Protein AF-A0A166M764-F1 (afdb_monomer_lite)

Sequence (63 aa):
RRPEPHLIAEAIAAFSYNNKAGRQSSLQPLSKAMMPGITMVGSAPVFYNIPVTQELLTAIITA

Foldseek 3Di:
DPCVVVQLVVQQVVLVVVQVVCVVVVHHRDQKDFDWTWDDDPNDIDIDGHIHGPVNSVVVVVD

pLDDT: mean 92.81, std 6.63, range [65.94, 98.12]

Radius of gyration: 13.32 Å; chains: 1; bounding box: 29×27×34 Å

Secondary structure (DSSP, 8-state):
--SHHHHHHHHHHHHHHHHHHHHHTTPPPPSEEEEEEEEEETTEEEEEEEEEEHHHHHHHHT-

Structure (mmCIF, N/CA/C/O backbone):
data_AF-A0A166M764-F1
#
_entry.id   AF-A0A166M764-F1
#
loop_
_atom_site.group_PDB
_atom_site.id
_atom_site.type_symbol
_atom_site.label_atom_id
_atom_site.label_alt_id
_atom_site.label_comp_id
_atom_site.label_asym_id
_atom_site.label_entity_id
_atom_site.label_seq_id
_atom_site.pdbx_PDB_ins_code
_atom_site.Cartn_x
_atom_site.Cartn_y
_atom_site.Cartn_z
_atom_site.occupancy
_atom_site.B_iso_or_equiv
_atom_site.auth_seq_id
_atom_site.auth_comp_id
_atom_site.auth_asym_id
_atom_site.auth_atom_id
_atom_site.pdbx_PDB_model_num
ATOM 1 N N . ARG A 1 1 ? 16.437 -5.167 -8.769 1.00 65.94 1 ARG A N 1
ATOM 2 C CA . ARG A 1 1 ? 15.343 -5.040 -7.770 1.00 65.94 1 ARG A CA 1
ATOM 3 C C . ARG A 1 1 ? 14.091 -4.582 -8.504 1.00 65.94 1 ARG A C 1
ATOM 5 O O . ARG A 1 1 ? 14.236 -3.762 -9.398 1.00 65.94 1 ARG A O 1
ATOM 12 N N . ARG A 1 2 ? 12.903 -5.104 -8.174 1.00 85.50 2 ARG A N 1
ATOM 13 C CA . ARG A 1 2 ? 11.636 -4.523 -8.648 1.00 85.50 2 ARG A CA 1
ATOM 14 C C . ARG A 1 2 ? 11.266 -3.404 -7.672 1.00 85.50 2 ARG A C 1
ATOM 16 O O . ARG A 1 2 ? 11.151 -3.714 -6.489 1.00 85.50 2 ARG A O 1
ATOM 23 N N . PRO A 1 3 ? 11.177 -2.139 -8.103 1.00 91.56 3 PRO A N 1
ATOM 24 C CA . PRO A 1 3 ? 10.909 -1.038 -7.182 1.00 91.56 3 PRO A CA 1
ATOM 25 C C . PRO A 1 3 ? 9.409 -0.858 -6.888 1.00 91.56 3 PRO A C 1
ATOM 27 O O . PRO A 1 3 ? 9.047 -0.286 -5.867 1.00 91.56 3 PRO A O 1
ATOM 30 N N . GLU A 1 4 ? 8.545 -1.410 -7.742 1.00 93.31 4 GLU A N 1
ATOM 31 C CA . GLU A 1 4 ? 7.084 -1.374 -7.618 1.00 93.31 4 GLU A CA 1
ATOM 32 C C . GLU A 1 4 ? 6.561 -1.898 -6.262 1.00 93.31 4 GLU A C 1
ATOM 34 O O . GLU A 1 4 ? 5.801 -1.170 -5.628 1.00 93.31 4 GLU A O 1
ATOM 39 N N . PRO A 1 5 ? 6.984 -3.068 -5.731 1.00 95.19 5 PRO A N 1
ATOM 40 C CA . PRO A 1 5 ? 6.502 -3.530 -4.427 1.00 95.19 5 PRO A CA 1
ATOM 41 C C . PRO A 1 5 ? 6.828 -2.572 -3.278 1.00 95.19 5 PRO A C 1
ATOM 43 O O . PRO A 1 5 ? 6.042 -2.444 -2.346 1.00 95.19 5 PRO A O 1
ATOM 46 N N . HIS A 1 6 ? 7.978 -1.891 -3.344 1.00 95.00 6 HIS A N 1
ATOM 47 C CA . HIS A 1 6 ? 8.366 -0.922 -2.322 1.00 95.00 6 HIS A CA 1
ATOM 48 C C . HIS A 1 6 ? 7.465 0.313 -2.377 1.00 95.00 6 HIS A C 1
ATOM 50 O O . HIS A 1 6 ? 6.921 0.712 -1.354 1.00 95.00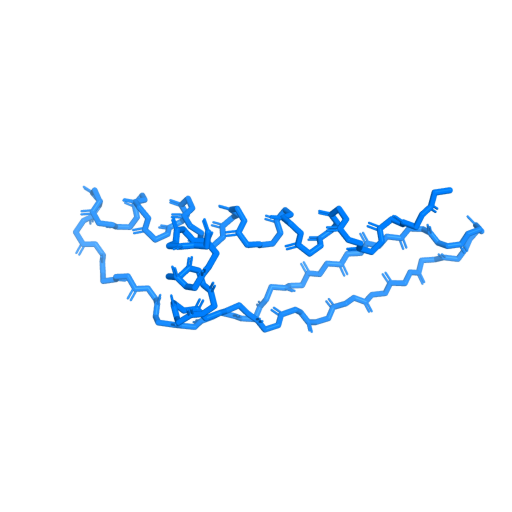 6 HIS A O 1
ATOM 56 N N . LEU A 1 7 ? 7.220 0.835 -3.582 1.00 97.00 7 LEU A N 1
ATOM 57 C CA . LEU A 1 7 ? 6.311 1.960 -3.801 1.00 97.00 7 LEU A CA 1
ATOM 58 C C . LEU A 1 7 ? 4.880 1.649 -3.319 1.00 97.00 7 LEU A C 1
ATOM 60 O O . LEU A 1 7 ? 4.240 2.483 -2.681 1.00 97.00 7 LEU A O 1
ATOM 64 N N . ILE A 1 8 ? 4.379 0.438 -3.586 1.00 96.56 8 ILE A N 1
ATOM 65 C CA . ILE A 1 8 ? 3.056 -0.002 -3.112 1.00 96.56 8 ILE A CA 1
ATOM 66 C C . ILE A 1 8 ? 3.025 -0.076 -1.579 1.00 96.56 8 ILE A C 1
ATOM 68 O O . ILE A 1 8 ? 2.063 0.385 -0.962 1.00 96.56 8 ILE A O 1
ATOM 72 N N . ALA A 1 9 ? 4.075 -0.613 -0.951 1.00 96.62 9 ALA A N 1
ATOM 73 C CA . ALA A 1 9 ? 4.168 -0.677 0.505 1.00 96.62 9 ALA A CA 1
ATOM 74 C C . ALA A 1 9 ? 4.182 0.723 1.145 1.00 96.62 9 ALA A C 1
ATOM 76 O O . ALA A 1 9 ? 3.480 0.950 2.131 1.00 96.62 9 ALA A O 1
ATOM 77 N N . GLU A 1 10 ? 4.916 1.675 0.564 1.00 97.50 10 GLU A N 1
ATOM 78 C CA . GLU A 1 10 ? 4.936 3.072 1.015 1.00 97.50 10 GLU A CA 1
ATOM 79 C C . GLU A 1 10 ? 3.557 3.735 0.896 1.00 97.50 10 GLU A C 1
ATOM 81 O O . GLU A 1 10 ? 3.119 4.407 1.831 1.00 97.50 10 GLU A O 1
ATOM 86 N N . ALA A 1 11 ? 2.827 3.496 -0.198 1.00 98.12 11 ALA A N 1
ATOM 87 C CA . ALA A 1 11 ? 1.467 4.009 -0.370 1.00 98.12 11 ALA A CA 1
ATOM 88 C C . ALA A 1 11 ? 0.501 3.476 0.707 1.00 98.12 11 ALA A C 1
ATOM 90 O O . ALA A 1 11 ? -0.295 4.237 1.268 1.00 98.12 11 ALA A O 1
ATOM 91 N N . ILE A 1 12 ? 0.593 2.184 1.041 1.00 97.62 12 ILE A N 1
ATOM 92 C CA . ILE A 1 12 ? -0.207 1.564 2.110 1.00 97.62 12 ILE A CA 1
ATOM 93 C C . ILE A 1 12 ? 0.180 2.140 3.479 1.00 97.62 12 ILE A C 1
ATOM 95 O O . ILE A 1 12 ? -0.695 2.484 4.280 1.00 97.62 12 ILE A O 1
ATOM 99 N N . ALA A 1 13 ? 1.479 2.290 3.743 1.00 97.00 13 ALA A N 1
ATOM 100 C CA . ALA A 1 13 ? 1.977 2.869 4.986 1.00 97.00 13 ALA A CA 1
ATOM 101 C C . ALA A 1 13 ? 1.508 4.323 5.163 1.00 97.00 13 ALA A C 1
ATOM 103 O O . ALA A 1 13 ? 1.028 4.684 6.240 1.00 97.00 13 ALA A O 1
ATOM 104 N N . ALA A 1 14 ? 1.563 5.132 4.101 1.00 97.12 14 ALA A N 1
ATOM 105 C CA . ALA A 1 14 ? 1.069 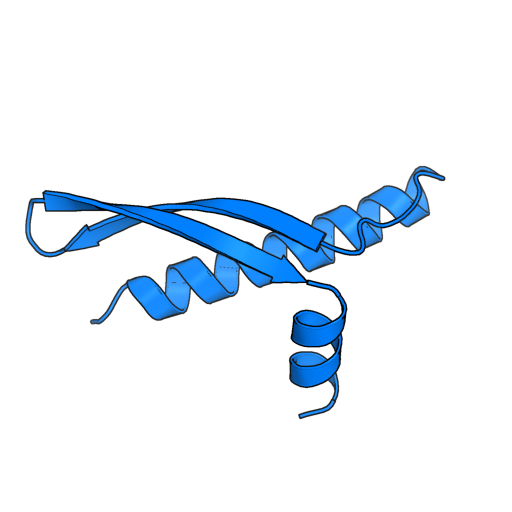6.505 4.101 1.00 97.12 14 ALA A CA 1
ATOM 106 C C . ALA A 1 14 ? -0.441 6.566 4.382 1.00 97.12 14 ALA A C 1
ATOM 108 O O . ALA A 1 14 ? -0.882 7.374 5.199 1.00 97.12 14 ALA A O 1
ATOM 109 N N . PHE A 1 15 ? -1.238 5.682 3.771 1.00 96.81 15 PHE A N 1
ATOM 110 C CA . PHE A 1 15 ? -2.680 5.600 4.032 1.00 96.81 15 PHE A CA 1
ATOM 111 C C . PHE A 1 15 ? -2.973 5.275 5.502 1.00 96.81 15 PHE A C 1
ATOM 113 O O . PHE A 1 15 ? -3.770 5.960 6.147 1.00 96.81 15 PHE A O 1
ATOM 120 N N . SER A 1 16 ? -2.282 4.273 6.051 1.00 95.94 16 SER A N 1
ATOM 121 C CA . SER A 1 16 ? -2.399 3.875 7.458 1.00 95.94 16 SER A CA 1
ATOM 122 C C . SER A 1 16 ? -2.028 5.017 8.412 1.00 95.94 16 SER A C 1
ATOM 124 O O . SER A 1 16 ? -2.788 5.337 9.333 1.00 95.94 16 SER A O 1
ATOM 126 N N . TYR A 1 17 ? -0.897 5.683 8.160 1.00 95.62 17 TYR A N 1
ATOM 127 C CA . TYR A 1 17 ? -0.433 6.814 8.962 1.00 95.62 17 TYR A CA 1
ATOM 128 C C . TYR A 1 17 ? -1.423 7.983 8.923 1.00 95.62 17 TYR A C 1
ATOM 130 O O . TYR A 1 17 ? -1.841 8.463 9.977 1.00 95.62 17 TYR A O 1
ATOM 138 N N . ASN A 1 18 ? -1.859 8.396 7.731 1.00 94.25 18 ASN A N 1
ATOM 139 C CA . ASN A 1 18 ? -2.770 9.528 7.558 1.00 94.25 18 ASN A CA 1
ATOM 140 C C . ASN A 1 18 ? -4.127 9.281 8.225 1.00 94.25 18 ASN A C 1
ATOM 142 O O . ASN A 1 18 ? -4.644 10.160 8.910 1.00 94.25 18 ASN A O 1
ATOM 146 N N . ASN A 1 19 ? -4.681 8.072 8.101 1.00 93.19 19 ASN A N 1
ATOM 147 C CA . ASN A 1 19 ? -5.922 7.715 8.788 1.00 93.19 19 ASN A CA 1
ATOM 148 C C . ASN A 1 19 ? -5.763 7.706 10.313 1.00 93.19 19 ASN A C 1
ATOM 150 O O . ASN A 1 19 ? -6.679 8.112 11.031 1.00 93.19 19 ASN A O 1
ATOM 154 N N . LYS A 1 20 ? -4.607 7.272 10.827 1.00 91.69 20 LYS A N 1
ATOM 155 C CA . LYS A 1 20 ? -4.308 7.327 12.262 1.00 91.69 20 LYS A CA 1
ATOM 156 C C . LYS A 1 20 ? -4.176 8.772 12.756 1.00 91.69 20 LYS A C 1
ATOM 158 O O . LYS A 1 20 ? -4.771 9.101 13.781 1.00 91.69 20 LYS A O 1
ATOM 163 N N . ALA A 1 21 ? -3.451 9.621 12.030 1.00 88.69 21 ALA A N 1
ATOM 164 C CA . ALA A 1 21 ? -3.294 11.040 12.347 1.00 88.69 21 ALA A CA 1
ATOM 165 C C . ALA A 1 21 ? -4.637 11.790 12.273 1.00 88.69 21 ALA A C 1
ATOM 167 O O . ALA A 1 21 ? -4.970 12.551 13.177 1.00 88.69 21 ALA A O 1
ATOM 168 N N . GLY A 1 22 ? -5.468 11.493 11.268 1.00 81.19 22 GLY A N 1
ATOM 169 C CA . GLY A 1 22 ? -6.814 12.051 11.133 1.00 81.19 22 GLY A CA 1
ATOM 170 C C . GLY A 1 22 ? -7.686 11.793 12.363 1.00 81.19 22 GLY A C 1
ATOM 171 O O . GLY A 1 22 ? -8.284 12.730 12.886 1.00 81.19 22 GLY A O 1
ATOM 172 N N . ARG A 1 23 ? -7.670 10.565 12.908 1.00 79.31 23 ARG A N 1
ATOM 173 C CA . ARG A 1 23 ? -8.386 10.247 14.162 1.00 79.31 23 ARG A CA 1
ATOM 174 C C . ARG A 1 23 ? -7.922 11.107 15.335 1.00 79.31 23 ARG A C 1
ATOM 176 O O . ARG A 1 23 ? -8.748 11.520 16.141 1.00 79.31 23 ARG A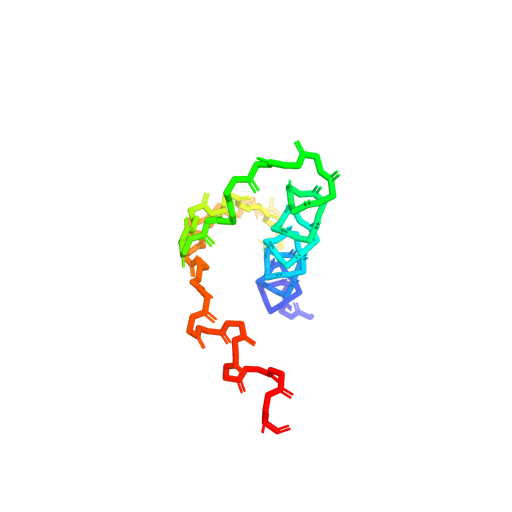 O 1
ATOM 183 N N . GLN A 1 24 ? -6.621 11.382 15.430 1.00 79.81 24 GLN A N 1
ATOM 184 C CA . GLN A 1 24 ? -6.060 12.231 16.488 1.00 79.81 24 GLN A CA 1
ATOM 185 C C . GLN A 1 24 ? -6.499 13.694 16.340 1.00 79.81 24 GLN A C 1
ATOM 187 O O . GLN A 1 24 ? -6.666 14.387 17.339 1.00 79.81 24 GLN A O 1
ATOM 192 N N . SER A 1 25 ? -6.748 14.145 15.110 1.00 81.88 25 SER A N 1
ATOM 193 C CA . SER A 1 25 ? -7.256 15.484 14.790 1.00 81.88 25 SER A CA 1
ATOM 194 C C . SER A 1 25 ? -8.787 15.564 14.679 1.00 81.88 25 SER A C 1
ATOM 196 O O .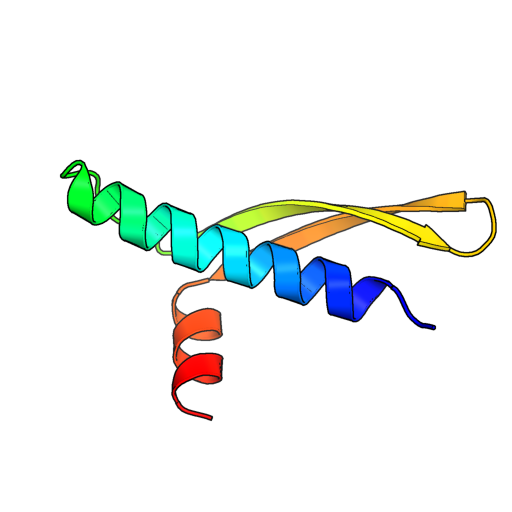 SER A 1 25 ? -9.301 16.547 14.154 1.00 81.88 25 SER A O 1
ATOM 198 N N . SER A 1 26 ? -9.534 14.558 15.159 1.00 82.50 26 SER A N 1
ATOM 199 C CA . SER A 1 26 ? -11.007 14.466 15.042 1.00 82.50 26 SER A CA 1
ATOM 200 C C . SER A 1 26 ? -11.549 14.475 13.601 1.00 82.50 26 SER A C 1
ATOM 202 O O . SER A 1 26 ? -12.735 14.719 13.377 1.00 82.50 26 SER A O 1
ATOM 204 N N . LEU A 1 27 ? -10.701 14.179 12.614 1.00 85.56 27 LEU A N 1
ATOM 205 C CA . LEU A 1 27 ? -11.100 13.960 11.228 1.00 85.56 27 LEU A CA 1
ATOM 206 C C . LEU A 1 27 ? -11.563 12.514 11.046 1.00 85.56 27 LEU A C 1
ATOM 208 O O . LEU A 1 27 ? -11.020 11.581 11.647 1.00 85.56 27 LEU A O 1
ATOM 212 N N . GLN A 1 28 ? -12.559 12.314 10.183 1.00 88.31 28 GLN A N 1
ATOM 213 C CA . GLN A 1 28 ? -13.005 10.965 9.858 1.00 88.31 28 GLN A CA 1
ATOM 214 C C . GLN A 1 28 ? -11.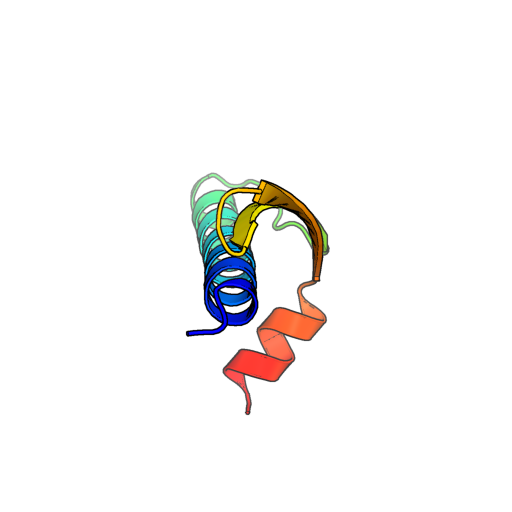942 10.228 9.023 1.00 88.31 28 GLN A C 1
ATOM 216 O O . GLN A 1 28 ? -11.429 10.799 8.058 1.00 88.31 28 GLN A O 1
ATOM 221 N N . PRO A 1 29 ? -11.606 8.969 9.362 1.00 89.19 29 PRO A N 1
ATOM 222 C CA . PRO A 1 29 ? -10.715 8.144 8.550 1.00 89.19 29 PRO A CA 1
ATOM 223 C C . PRO A 1 29 ? -11.276 7.930 7.144 1.00 89.19 29 PRO A C 1
ATOM 225 O O . PRO A 1 29 ? -12.473 7.693 6.977 1.00 89.19 29 PRO A O 1
ATOM 228 N N . LEU A 1 30 ? -10.403 7.928 6.141 1.00 93.12 30 LEU A N 1
ATOM 229 C CA . LEU A 1 30 ? -10.778 7.584 4.775 1.00 93.12 30 LEU A CA 1
ATOM 230 C C . LEU A 1 30 ? -10.928 6.067 4.644 1.00 93.12 30 LEU A C 1
ATOM 232 O O . LEU A 1 30 ? -10.048 5.314 5.052 1.00 93.12 30 LEU A O 1
ATOM 236 N N . SER A 1 31 ? -12.012 5.600 4.025 1.00 95.12 31 SER A N 1
ATOM 237 C CA . SER A 1 31 ? -12.181 4.178 3.689 1.00 95.12 31 SER A CA 1
ATOM 238 C C . SER A 1 31 ? -11.391 3.767 2.444 1.00 95.12 31 SER A C 1
ATOM 240 O O . SER A 1 31 ? -11.041 2.600 2.287 1.00 95.12 31 SER A O 1
ATOM 242 N N . LYS A 1 32 ? -11.073 4.724 1.567 1.00 96.88 32 LYS A N 1
ATOM 243 C CA . LYS A 1 32 ? -10.271 4.527 0.357 1.00 96.88 32 LYS A CA 1
ATOM 244 C C . LYS A 1 32 ? -9.516 5.796 -0.018 1.00 96.88 32 LYS A C 1
ATOM 246 O O . LYS A 1 32 ? -10.003 6.899 0.230 1.00 96.88 32 LYS A O 1
ATOM 251 N N . ALA A 1 33 ? -8.374 5.637 -0.668 1.00 97.06 33 ALA A N 1
ATOM 252 C CA . ALA A 1 33 ? -7.620 6.726 -1.268 1.00 97.06 33 ALA A CA 1
ATOM 253 C C . ALA A 1 33 ? -6.950 6.264 -2.562 1.00 97.06 33 A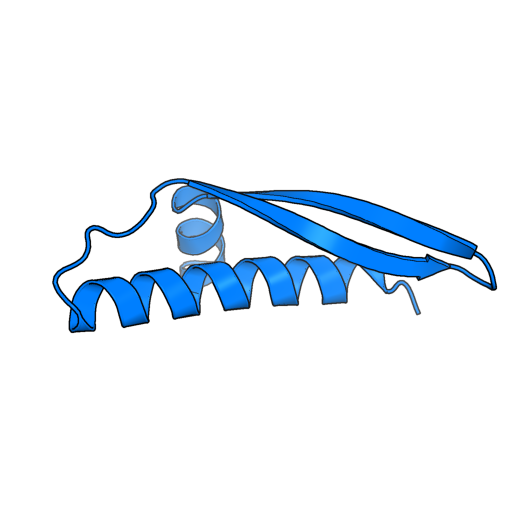LA A C 1
ATOM 255 O O . ALA A 1 33 ? -6.569 5.101 -2.704 1.00 97.06 33 ALA A O 1
ATOM 256 N N . MET A 1 34 ? -6.787 7.203 -3.489 1.00 97.94 34 MET A N 1
ATOM 257 C CA . MET A 1 34 ? -5.945 7.010 -4.658 1.00 97.94 34 MET A CA 1
ATOM 258 C C . MET A 1 34 ? -4.586 7.649 -4.380 1.00 97.94 34 MET A C 1
ATOM 260 O O . MET A 1 34 ? -4.498 8.870 -4.261 1.00 97.94 34 MET A O 1
ATOM 264 N N . MET A 1 35 ? -3.550 6.828 -4.224 1.00 97.56 35 MET A N 1
ATOM 265 C CA . MET A 1 35 ? -2.200 7.279 -3.895 1.00 97.56 35 MET A CA 1
ATOM 266 C C . MET A 1 35 ? -1.361 7.373 -5.177 1.00 97.56 35 MET A C 1
ATOM 268 O O . MET A 1 35 ? -1.066 6.337 -5.783 1.00 97.56 35 MET A O 1
ATOM 272 N N . PRO A 1 36 ? -0.978 8.579 -5.625 1.00 97.50 36 PRO A N 1
ATOM 273 C CA . PRO A 1 36 ? -0.056 8.714 -6.741 1.00 97.50 36 PRO A CA 1
ATOM 274 C C . PRO A 1 36 ? 1.349 8.286 -6.308 1.00 97.50 36 PRO A C 1
ATOM 276 O O . PRO A 1 36 ? 1.807 8.624 -5.216 1.00 97.50 36 PRO A O 1
ATOM 279 N N . GLY A 1 37 ? 2.043 7.562 -7.179 1.00 96.81 37 GLY A N 1
ATOM 280 C CA . GLY A 1 37 ? 3.407 7.106 -6.944 1.00 96.81 37 GLY A CA 1
ATOM 281 C C . GLY A 1 37 ? 4.254 7.180 -8.206 1.00 96.81 37 GLY A C 1
ATOM 282 O O . GLY A 1 37 ? 3.739 7.162 -9.324 1.00 96.81 37 GLY A O 1
ATOM 283 N N . ILE A 1 38 ? 5.568 7.250 -8.031 1.00 96.88 38 ILE A N 1
ATOM 284 C CA . ILE A 1 38 ? 6.532 7.250 -9.129 1.00 96.88 38 ILE A CA 1
ATOM 285 C C . ILE A 1 38 ? 7.722 6.374 -8.761 1.00 96.88 38 ILE A C 1
ATOM 287 O O . ILE A 1 38 ? 8.165 6.350 -7.614 1.00 96.88 38 ILE A O 1
ATOM 291 N N . THR A 1 39 ? 8.259 5.652 -9.737 1.00 95.75 39 THR A N 1
ATOM 292 C CA . THR A 1 39 ? 9.536 4.959 -9.580 1.00 95.75 39 THR A CA 1
ATOM 293 C C . THR A 1 39 ? 10.339 4.948 -10.874 1.00 95.75 39 THR A C 1
ATOM 295 O O . THR A 1 39 ? 9.797 5.213 -11.942 1.00 95.75 39 THR A O 1
ATOM 298 N N . MET A 1 40 ? 11.626 4.618 -10.789 1.00 94.69 40 MET A N 1
ATOM 299 C CA . MET A 1 40 ? 12.503 4.469 -11.950 1.00 94.69 40 MET A CA 1
ATOM 300 C C . MET A 1 40 ? 12.597 2.998 -12.359 1.00 94.69 40 MET A C 1
ATOM 302 O O . MET A 1 40 ? 12.978 2.148 -11.552 1.00 94.69 40 MET A O 1
ATOM 306 N N . VAL A 1 41 ? 12.303 2.688 -13.622 1.00 89.31 41 VAL A N 1
ATOM 307 C CA . VAL A 1 41 ? 12.580 1.378 -14.231 1.00 89.31 41 VAL A CA 1
ATOM 308 C C . VAL A 1 41 ? 13.641 1.581 -15.308 1.00 89.31 41 VAL A C 1
ATOM 310 O O . VAL A 1 41 ? 13.384 2.168 -16.357 1.00 89.31 41 VAL A O 1
ATOM 313 N N . GLY A 1 42 ? 14.870 1.141 -15.025 1.00 89.50 42 GLY A N 1
ATOM 314 C CA . GLY A 1 42 ? 16.028 1.546 -15.823 1.00 89.50 42 GLY A CA 1
ATOM 315 C C . GLY A 1 42 ? 16.245 3.057 -15.706 1.00 89.50 42 GLY A C 1
ATOM 316 O O . GLY A 1 42 ? 16.429 3.564 -14.602 1.00 89.50 42 GLY A O 1
ATOM 317 N N . SER A 1 43 ? 16.196 3.770 -16.833 1.00 93.38 43 SER A N 1
ATOM 318 C CA . SER A 1 43 ? 16.301 5.236 -16.909 1.00 93.38 43 SER A CA 1
ATOM 319 C C . SER A 1 43 ? 14.957 5.952 -17.088 1.00 93.38 43 SER A C 1
ATOM 321 O O . SER A 1 43 ? 14.935 7.179 -17.160 1.00 93.38 43 SER A O 1
ATOM 323 N N . ALA A 1 44 ? 13.843 5.219 -17.160 1.00 95.00 44 ALA A N 1
ATOM 324 C CA . ALA A 1 44 ? 12.524 5.792 -17.408 1.00 95.00 44 ALA A CA 1
ATOM 325 C C . ALA A 1 44 ? 11.705 5.913 -16.108 1.00 95.00 44 ALA A C 1
ATOM 327 O O . ALA A 1 44 ? 11.669 4.955 -15.325 1.00 95.00 44 ALA A O 1
ATOM 328 N N . PRO A 1 45 ? 11.015 7.047 -15.877 1.00 95.81 45 PRO A N 1
ATOM 329 C CA . PRO A 1 45 ? 10.031 7.146 -14.811 1.00 95.81 45 PRO A CA 1
ATOM 330 C C . PRO A 1 45 ? 8.769 6.357 -15.174 1.00 95.81 45 PRO A C 1
ATOM 332 O O . PRO A 1 45 ? 8.272 6.425 -16.299 1.00 95.81 45 PRO A O 1
ATOM 335 N N . VAL A 1 46 ? 8.225 5.640 -14.198 1.00 95.94 46 VAL A N 1
ATOM 336 C CA . VAL A 1 46 ? 6.944 4.938 -14.290 1.00 95.94 46 VAL A CA 1
ATOM 337 C C . VAL A 1 46 ? 6.028 5.477 -13.203 1.00 95.94 46 VAL A C 1
ATOM 339 O O . VAL A 1 46 ? 6.380 5.476 -12.022 1.00 95.94 46 VAL A O 1
ATOM 342 N N . PHE A 1 47 ? 4.855 5.940 -13.622 1.00 96.62 47 PHE A N 1
ATOM 343 C CA . PHE A 1 47 ? 3.837 6.514 -12.753 1.00 96.62 47 PHE A CA 1
ATOM 344 C C . PHE A 1 47 ? 2.805 5.455 -12.385 1.00 96.62 47 PHE A C 1
ATOM 346 O O . PHE A 1 47 ? 2.370 4.678 -13.234 1.00 96.62 47 PHE A O 1
ATOM 353 N N . TYR A 1 48 ? 2.392 5.461 -11.125 1.00 96.88 48 TYR A N 1
ATOM 354 C CA . TYR A 1 48 ? 1.395 4.553 -10.585 1.00 96.88 48 TYR A CA 1
ATOM 355 C C . TYR A 1 48 ? 0.250 5.353 -9.994 1.00 96.88 48 TYR A C 1
ATOM 357 O O . TYR A 1 48 ? 0.447 6.371 -9.330 1.00 96.88 48 TYR A O 1
ATOM 365 N N . ASN A 1 49 ? -0.951 4.838 -10.213 1.00 97.31 49 ASN A N 1
ATOM 366 C CA . ASN A 1 49 ? -2.140 5.278 -9.520 1.00 97.31 49 ASN A CA 1
ATOM 367 C C . ASN A 1 49 ? -2.556 4.111 -8.619 1.00 97.31 49 ASN A C 1
ATOM 369 O O . ASN A 1 49 ? -3.088 3.120 -9.117 1.00 97.31 49 ASN A O 1
ATOM 373 N N . ILE A 1 50 ? -2.258 4.192 -7.321 1.00 98.06 50 ILE A N 1
ATOM 374 C CA . ILE A 1 50 ? -2.352 3.055 -6.398 1.00 98.06 50 ILE A CA 1
ATOM 375 C C . ILE A 1 50 ? -3.658 3.160 -5.598 1.00 98.06 50 ILE A C 1
ATOM 377 O O . ILE A 1 50 ? -3.771 4.040 -4.740 1.00 98.06 50 ILE A O 1
ATOM 381 N N . PRO A 1 51 ? -4.653 2.288 -5.841 1.00 98.06 51 PRO A N 1
ATOM 382 C CA . PRO A 1 51 ? -5.857 2.254 -5.027 1.00 98.06 51 PRO A CA 1
ATOM 383 C C . PRO A 1 51 ? -5.544 1.582 -3.687 1.00 98.06 51 PRO A C 1
ATOM 385 O O . PRO A 1 51 ? -5.226 0.395 -3.635 1.00 98.06 51 PRO A O 1
ATOM 388 N N . VAL A 1 52 ? -5.652 2.335 -2.595 1.00 97.94 52 VAL A N 1
ATOM 389 C CA . VAL A 1 52 ? -5.507 1.805 -1.235 1.00 97.94 52 VAL A CA 1
ATOM 390 C C . VAL A 1 52 ? -6.856 1.881 -0.537 1.00 97.94 52 VAL A C 1
ATOM 392 O O . VAL A 1 52 ? -7.504 2.929 -0.543 1.00 97.94 52 VAL A O 1
ATOM 395 N N . THR A 1 53 ? -7.292 0.775 0.064 1.00 97.75 53 THR A N 1
ATOM 396 C CA . THR A 1 53 ? -8.547 0.715 0.820 1.00 97.75 53 THR A CA 1
ATOM 397 C C . THR A 1 53 ? -8.322 0.239 2.247 1.00 97.75 53 THR A C 1
ATOM 399 O O . THR A 1 53 ? -7.303 -0.377 2.575 1.00 97.75 53 THR A O 1
ATOM 402 N N . GLN A 1 54 ? -9.291 0.527 3.110 1.00 96.62 54 GLN A N 1
ATOM 403 C CA . GLN A 1 54 ? -9.279 0.057 4.486 1.00 96.62 54 GLN A CA 1
ATOM 404 C C . GLN A 1 54 ? -9.366 -1.473 4.556 1.00 96.62 54 GLN A C 1
ATOM 406 O O . GLN A 1 54 ? -8.735 -2.059 5.428 1.00 96.62 54 GLN A O 1
ATOM 411 N N . GLU A 1 55 ? -10.078 -2.128 3.637 1.00 96.94 55 GLU A N 1
ATOM 412 C CA . GLU A 1 55 ? -10.155 -3.592 3.559 1.00 96.94 55 GLU A CA 1
ATOM 413 C C . GLU A 1 55 ? -8.794 -4.201 3.214 1.00 96.94 55 GLU A C 1
ATOM 415 O O . GLU A 1 55 ? -8.379 -5.158 3.866 1.00 96.94 55 GLU A O 1
ATOM 420 N N . LEU A 1 56 ? -8.071 -3.612 2.251 1.00 96.19 56 LEU A N 1
ATOM 421 C CA . LEU A 1 56 ? -6.701 -4.016 1.922 1.00 96.19 56 LEU A CA 1
ATOM 422 C C . LEU A 1 56 ? -5.784 -3.888 3.144 1.00 96.19 56 LEU A C 1
ATOM 424 O O . LEU A 1 56 ? -5.044 -4.815 3.464 1.00 96.19 56 LEU A O 1
ATOM 428 N N . LEU A 1 57 ? -5.850 -2.753 3.846 1.00 95.75 57 LEU A N 1
ATOM 429 C CA . LEU A 1 57 ? -5.053 -2.530 5.051 1.00 95.75 57 LEU A CA 1
ATOM 430 C C . LEU A 1 57 ? -5.394 -3.547 6.150 1.00 95.75 57 LEU A C 1
ATOM 432 O O . LEU A 1 57 ? -4.488 -4.106 6.765 1.00 95.75 57 LEU A O 1
ATOM 436 N N . THR A 1 58 ? -6.682 -3.803 6.386 1.00 95.12 58 THR A N 1
ATOM 437 C CA . THR A 1 58 ? -7.134 -4.796 7.367 1.00 95.12 58 THR A CA 1
ATOM 438 C C . THR A 1 58 ? -6.608 -6.184 7.015 1.00 95.12 58 THR A C 1
ATOM 440 O O . THR A 1 58 ? -6.040 -6.833 7.887 1.00 95.12 58 THR A O 1
ATOM 443 N N . ALA A 1 59 ? -6.715 -6.603 5.750 1.00 95.69 59 ALA A N 1
ATOM 444 C CA . ALA A 1 59 ? -6.230 -7.905 5.297 1.00 95.69 59 ALA A CA 1
ATOM 445 C C . ALA A 1 59 ? -4.725 -8.091 5.547 1.00 95.69 59 ALA A C 1
ATOM 447 O O . ALA A 1 59 ? -4.311 -9.171 5.952 1.00 95.69 59 ALA A O 1
ATOM 448 N N . ILE A 1 60 ? -3.920 -7.039 5.360 1.00 93.38 60 ILE A N 1
ATOM 449 C CA . ILE A 1 60 ? -2.470 -7.070 5.612 1.00 93.38 60 ILE A CA 1
ATOM 450 C C . ILE A 1 60 ? -2.154 -7.163 7.110 1.00 93.38 60 ILE A C 1
ATOM 452 O O . ILE A 1 60 ? -1.217 -7.854 7.490 1.00 93.38 60 ILE A O 1
ATOM 456 N N . ILE A 1 61 ? -2.911 -6.469 7.965 1.00 91.06 61 ILE A N 1
ATOM 457 C CA . ILE A 1 61 ? -2.687 -6.481 9.422 1.00 91.06 61 ILE A CA 1
ATOM 458 C C . ILE A 1 61 ? -3.046 -7.842 10.034 1.00 91.06 61 ILE A C 1
ATOM 460 O O . ILE A 1 61 ? -2.451 -8.234 11.034 1.00 91.06 61 ILE A O 1
ATOM 464 N N . THR A 1 62 ? -4.031 -8.538 9.465 1.00 87.62 62 THR A N 1
ATOM 465 C CA . THR A 1 62 ? -4.522 -9.826 9.979 1.00 87.62 62 THR A CA 1
ATOM 466 C C . THR A 1 62 ? -3.864 -11.055 9.349 1.00 87.62 62 THR A C 1
ATOM 468 O O . THR A 1 62 ? -4.235 -12.166 9.722 1.00 87.62 62 THR A O 1
ATOM 471 N N . ALA A 1 63 ? -2.982 -10.868 8.362 1.00 70.06 63 ALA A N 1
ATOM 472 C CA . ALA A 1 63 ? -2.321 -11.947 7.625 1.00 70.06 63 ALA A CA 1
ATOM 473 C C . ALA A 1 63 ? -1.234 -12.667 8.436 1.00 70.06 63 ALA A C 1
ATOM 475 O O . ALA A 1 63 ? -0.631 -12.036 9.335 1.00 70.06 63 ALA A O 1
#

Organism: NCBI:txid1759441